Protein AF-A0A5Q0NNZ3-F1 (afdb_monomer_lite)

Sequence (132 aa):
MTRLRNQTVVTTSFPGACGDHTDVRWRQGDLNGSYGRAECQLRRTNGTCDVYNITLAMATIDAAARPIEQRTKTSCHELGHTVGVQHYSGNDFPGGDTAHSCLRSGEVTASWTNLTIYGQHHRTQHINPNFS

pLDDT: mean 79.1, std 15.61, range [34.34, 95.75]

Foldseek 3Di:
DDDCVVVPDAEQDDPDDDDQPALEDHHEDDDPPAQKDWDADDADPVRQGRHIYIYGPLVVLVPAPNNVLSVLLRVLQNVLVSLFDDPDDDPLDLVVCQQAASVDDDGDDPSHHNNNDHRPSCVPPGNPPPPD

Secondary structure (DSSP, 8-state):
---GGGT----SS-SS---TT-SEEEEE---TT-SEEEEEEEE-TTS-EEEEEEEE-HHHHHTSSSHHHHHHHHHHHHHHHHTT-----TT-S-TT-SSS-TT--S---TT---TTS--HHHIIIIISSS--

Structure (mmCIF, N/CA/C/O backbone):
data_AF-A0A5Q0NNZ3-F1
#
_entry.id   AF-A0A5Q0NNZ3-F1
#
loop_
_atom_site.group_PDB
_atom_site.id
_atom_site.type_symbol
_atom_site.label_atom_id
_atom_site.label_alt_id
_atom_site.label_comp_id
_atom_site.label_asym_id
_atom_site.label_entity_id
_atom_site.label_seq_id
_atom_site.pdbx_PDB_ins_code
_atom_site.Cartn_x
_atom_site.Cartn_y
_atom_site.Cartn_z
_atom_site.occupancy
_atom_site.B_iso_or_equiv
_atom_site.auth_seq_id
_atom_site.auth_comp_id
_atom_site.auth_asym_id
_atom_site.auth_atom_id
_atom_site.pdbx_PDB_model_num
ATOM 1 N N . MET A 1 1 ? 19.572 -10.626 15.147 1.00 44.56 1 MET A N 1
ATOM 2 C CA . MET A 1 1 ? 18.243 -10.048 14.845 1.00 44.56 1 MET A CA 1
ATOM 3 C C . MET A 1 1 ? 17.674 -10.722 13.612 1.00 44.56 1 MET A C 1
ATOM 5 O O . MET A 1 1 ? 18.310 -10.696 12.563 1.00 44.56 1 MET A O 1
ATOM 9 N N . THR A 1 2 ? 16.502 -11.333 13.734 1.00 41.91 2 THR A N 1
ATOM 10 C CA . THR A 1 2 ? 15.759 -11.896 12.602 1.00 41.91 2 THR A CA 1
ATOM 11 C C . THR A 1 2 ? 15.212 -10.741 11.764 1.00 41.91 2 THR A C 1
ATOM 13 O O . THR A 1 2 ? 14.590 -9.832 12.307 1.00 41.91 2 THR A O 1
ATOM 16 N N . ARG A 1 3 ? 15.469 -10.718 10.450 1.00 42.50 3 ARG A N 1
ATOM 17 C CA . ARG A 1 3 ? 14.871 -9.696 9.574 1.00 42.50 3 ARG A CA 1
ATOM 18 C C . ARG A 1 3 ? 13.354 -9.922 9.546 1.00 42.50 3 ARG A C 1
ATOM 20 O O . ARG A 1 3 ? 12.934 -11.009 9.157 1.00 42.50 3 ARG A O 1
ATOM 27 N N . LEU A 1 4 ? 12.559 -8.901 9.885 1.00 47.94 4 LEU A N 1
ATOM 28 C CA . LEU A 1 4 ? 11.083 -8.941 9.877 1.00 47.94 4 LEU A CA 1
ATOM 29 C C . LEU A 1 4 ? 10.502 -9.491 8.559 1.00 47.94 4 LEU A C 1
ATOM 31 O O . LEU A 1 4 ? 9.502 -10.197 8.573 1.00 47.94 4 LEU A O 1
ATOM 35 N N . ARG A 1 5 ? 11.195 -9.289 7.427 1.00 48.03 5 ARG A N 1
ATOM 36 C CA . ARG A 1 5 ? 10.827 -9.848 6.110 1.00 48.03 5 ARG A CA 1
ATOM 37 C C . ARG A 1 5 ? 10.681 -11.380 6.071 1.00 48.03 5 ARG A C 1
ATOM 39 O O . ARG A 1 5 ? 10.007 -11.887 5.188 1.00 48.03 5 ARG A O 1
ATOM 46 N N . ASN A 1 6 ? 11.336 -12.108 6.981 1.00 44.16 6 ASN A N 1
ATOM 47 C CA . ASN A 1 6 ? 11.232 -13.569 7.086 1.00 44.16 6 ASN A CA 1
ATOM 48 C C . ASN A 1 6 ? 10.097 -14.005 8.036 1.00 44.16 6 ASN A C 1
ATOM 50 O O . ASN A 1 6 ? 9.856 -15.198 8.176 1.00 44.16 6 ASN A O 1
ATOM 54 N N . GLN A 1 7 ? 9.445 -13.060 8.720 1.00 48.03 7 GLN A N 1
ATOM 55 C CA . GLN A 1 7 ? 8.351 -13.303 9.668 1.00 48.03 7 GLN A CA 1
ATOM 56 C C . GLN A 1 7 ? 6.990 -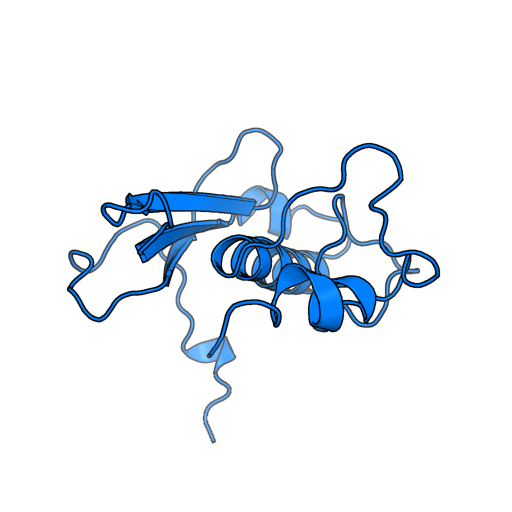12.874 9.108 1.00 48.03 7 GLN A C 1
ATOM 58 O O . GLN A 1 7 ? 5.963 -13.383 9.547 1.00 48.03 7 GLN A O 1
ATOM 63 N N . THR A 1 8 ? 6.959 -11.967 8.128 1.00 53.16 8 THR A N 1
ATOM 64 C CA . THR A 1 8 ? 5.716 -11.548 7.472 1.00 53.16 8 THR A CA 1
ATOM 65 C C . THR A 1 8 ? 5.271 -12.601 6.457 1.00 53.16 8 THR A C 1
ATOM 67 O O . THR A 1 8 ? 5.519 -12.483 5.257 1.00 53.16 8 THR A O 1
ATOM 70 N N . VAL A 1 9 ? 4.626 -13.662 6.939 1.00 55.75 9 VAL A N 1
ATOM 71 C CA . VAL A 1 9 ? 3.965 -14.643 6.073 1.00 55.75 9 VAL A CA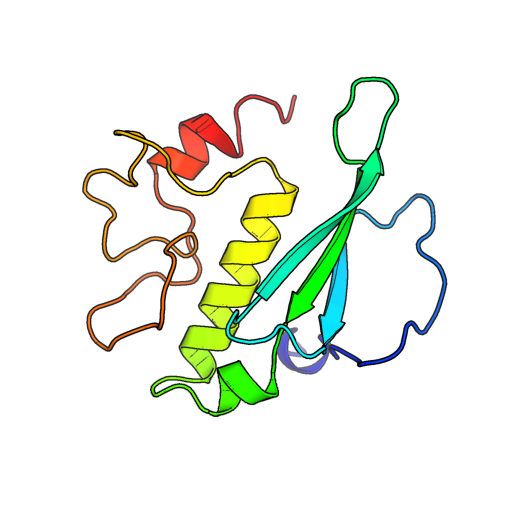 1
ATOM 72 C C . VAL A 1 9 ? 2.595 -14.085 5.695 1.00 55.75 9 VAL A C 1
ATOM 74 O O . VAL A 1 9 ? 1.667 -14.086 6.500 1.00 55.75 9 VAL A O 1
ATOM 77 N N . VAL A 1 10 ? 2.468 -13.580 4.469 1.00 61.50 10 VAL A N 1
ATOM 78 C CA . VAL A 1 10 ? 1.164 -13.244 3.889 1.00 61.50 10 VAL A CA 1
ATOM 79 C C . VAL A 1 10 ? 0.557 -14.547 3.377 1.00 61.50 10 VAL A C 1
ATOM 81 O O . VAL A 1 10 ? 1.175 -15.239 2.573 1.00 61.50 10 VAL A O 1
ATOM 84 N N . THR A 1 11 ? -0.623 -14.919 3.871 1.00 63.34 11 THR A N 1
ATOM 85 C CA . THR A 1 11 ? -1.271 -16.196 3.533 1.00 63.34 11 THR A CA 1
ATOM 86 C C . THR A 1 11 ? -2.583 -15.964 2.775 1.00 63.34 11 THR A C 1
ATOM 88 O O . THR A 1 11 ? -3.153 -14.871 2.812 1.00 63.34 11 THR A O 1
ATOM 91 N N . THR A 1 12 ? -3.056 -16.981 2.053 1.00 67.25 12 THR A N 1
ATOM 92 C CA . THR A 1 12 ? -4.370 -16.985 1.382 1.00 67.25 12 THR A CA 1
ATOM 93 C C . THR A 1 12 ? -5.522 -17.342 2.327 1.00 67.25 12 THR A C 1
ATOM 95 O O . THR A 1 12 ? -6.686 -17.192 1.965 1.00 67.25 12 THR A O 1
ATOM 98 N N . SER A 1 13 ? -5.210 -17.796 3.543 1.00 70.44 13 SER A N 1
ATOM 99 C CA . SER A 1 13 ? -6.164 -18.177 4.587 1.00 70.44 13 SER A CA 1
ATOM 100 C C . SER A 1 13 ? -6.014 -17.297 5.831 1.00 70.44 13 SER A C 1
ATOM 102 O O . SER A 1 13 ? -4.950 -16.731 6.096 1.00 70.44 13 SER A O 1
ATOM 104 N N . PHE A 1 14 ? -7.085 -17.164 6.610 1.00 70.56 14 PHE A N 1
ATOM 105 C CA . PHE A 1 14 ? -7.023 -16.470 7.891 1.00 70.56 14 PHE A CA 1
ATOM 106 C C . PHE A 1 14 ? -6.756 -17.490 9.001 1.00 70.56 14 PHE A C 1
ATOM 108 O O . PHE A 1 14 ? -7.612 -18.342 9.232 1.00 70.56 14 PHE A O 1
ATOM 115 N N . PRO A 1 15 ? -5.611 -17.417 9.707 1.00 67.50 15 PRO A N 1
ATOM 116 C CA . PRO A 1 15 ? -5.324 -18.335 10.810 1.00 67.50 15 PRO A CA 1
ATOM 117 C C . PRO A 1 15 ? -6.232 -18.097 12.031 1.00 67.50 15 PRO A C 1
ATOM 119 O O . PRO A 1 15 ? -6.263 -18.920 12.939 1.00 67.50 15 PRO A O 1
ATOM 122 N N . GLY A 1 16 ? -6.981 -16.988 12.053 1.00 71.12 16 GLY A N 1
ATOM 123 C CA . GLY A 1 16 ? -7.960 -16.649 13.080 1.00 71.12 16 GLY A CA 1
ATOM 124 C C . GLY A 1 16 ? -8.839 -15.462 12.674 1.00 71.12 16 GLY A C 1
ATOM 125 O O . GLY A 1 16 ? -8.596 -14.798 11.657 1.00 71.12 16 GLY A O 1
ATOM 126 N N . ALA A 1 17 ? -9.879 -15.202 13.468 1.00 71.12 17 ALA A N 1
ATOM 127 C CA . ALA A 1 17 ? -10.700 -14.001 13.336 1.00 71.12 17 ALA A CA 1
ATOM 128 C C . ALA A 1 17 ? -9.900 -12.745 13.730 1.00 71.12 17 ALA A C 1
ATOM 130 O O . ALA A 1 17 ? -8.976 -12.826 14.539 1.00 71.12 17 ALA A O 1
ATOM 131 N N . CYS A 1 18 ? -10.257 -11.584 13.170 1.00 71.38 18 CYS A N 1
ATOM 132 C CA . CYS A 1 18 ? -9.777 -10.310 13.706 1.00 71.38 18 CYS A CA 1
ATOM 133 C C . CYS A 1 18 ? -10.388 -10.124 15.099 1.00 71.38 18 CYS A C 1
ATOM 135 O O . CYS A 1 18 ? -11.606 -10.221 15.238 1.00 71.38 18 CYS A O 1
ATOM 137 N N . GLY A 1 19 ? -9.551 -9.893 16.107 1.00 69.50 19 GLY A N 1
ATOM 138 C CA . GLY A 1 19 ? -10.005 -9.464 17.431 1.00 69.50 19 GLY A CA 1
ATOM 139 C C . GLY A 1 19 ? -9.919 -7.948 17.581 1.00 69.50 19 GLY A C 1
ATOM 140 O O . GLY A 1 19 ? -9.388 -7.270 16.701 1.00 69.50 19 GLY A O 1
ATOM 141 N N . ASP A 1 20 ? -10.338 -7.445 18.740 1.00 71.19 20 ASP A N 1
ATOM 142 C CA . ASP A 1 20 ? -10.377 -6.012 19.090 1.00 71.19 20 ASP A CA 1
ATOM 143 C C . ASP A 1 20 ? -9.006 -5.307 19.042 1.00 71.19 20 ASP A C 1
ATOM 145 O O . ASP A 1 20 ? -8.916 -4.089 19.126 1.00 71.19 20 ASP A O 1
ATOM 149 N N . HIS A 1 21 ? -7.919 -6.068 18.905 1.00 78.56 21 HIS A N 1
ATOM 150 C CA . HIS A 1 21 ? -6.546 -5.565 18.799 1.00 78.56 21 HIS A CA 1
ATOM 151 C C . HIS A 1 21 ? -5.978 -5.634 17.371 1.00 78.56 21 HIS A C 1
ATOM 153 O O . HIS A 1 21 ? -4.764 -5.558 17.188 1.00 78.56 21 HIS A O 1
ATOM 159 N N . THR A 1 22 ? -6.816 -5.873 16.357 1.00 84.38 22 THR A N 1
ATOM 160 C CA . THR A 1 22 ? -6.373 -5.998 14.959 1.00 84.38 22 THR A CA 1
ATOM 161 C C . THR A 1 22 ? -6.747 -4.759 14.154 1.00 84.38 22 THR A C 1
ATOM 163 O O . THR A 1 22 ? -7.846 -4.703 13.620 1.00 84.38 22 THR A O 1
ATOM 166 N N . ASP A 1 23 ? -5.820 -3.820 13.970 1.00 86.31 23 ASP A N 1
ATOM 167 C CA . ASP A 1 23 ? -6.066 -2.651 13.105 1.00 86.31 23 ASP A CA 1
ATOM 168 C C . ASP A 1 23 ? -6.006 -3.023 11.612 1.00 86.31 23 ASP A C 1
ATOM 170 O O . ASP A 1 23 ? -6.800 -2.573 10.783 1.00 86.31 23 ASP A O 1
ATOM 174 N N . VAL A 1 24 ? -5.045 -3.882 11.249 1.00 90.00 24 VAL A N 1
ATOM 175 C CA . VAL A 1 24 ? -4.771 -4.267 9.860 1.00 90.00 24 VAL A CA 1
ATOM 176 C C . VAL A 1 24 ? -4.459 -5.753 9.765 1.00 90.00 24 VAL A C 1
ATOM 178 O O . VAL A 1 24 ? -3.570 -6.268 10.445 1.00 90.00 24 VAL A O 1
ATOM 181 N N . ARG A 1 25 ? -5.135 -6.437 8.840 1.00 89.44 25 ARG A N 1
ATOM 182 C CA . ARG A 1 25 ? -4.861 -7.830 8.482 1.00 89.44 25 ARG A CA 1
ATOM 183 C C . ARG A 1 25 ? -4.420 -7.945 7.030 1.00 89.44 25 ARG A C 1
ATOM 185 O O . ARG A 1 25 ? -5.116 -7.497 6.125 1.00 89.44 25 ARG A O 1
ATOM 192 N N . TRP A 1 26 ? -3.297 -8.618 6.806 1.00 91.12 26 TRP A N 1
ATOM 193 C CA . TRP A 1 26 ? -2.7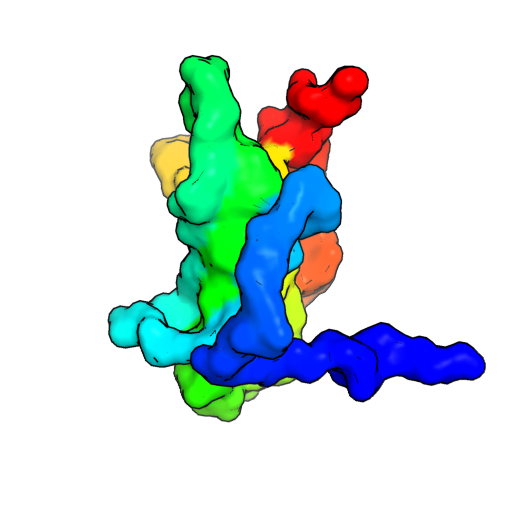41 -8.861 5.475 1.00 91.12 26 TRP A CA 1
ATOM 194 C C . TRP A 1 26 ? -3.162 -10.225 4.932 1.00 91.12 26 TRP A C 1
ATOM 196 O O . TRP A 1 26 ? -3.125 -11.224 5.652 1.00 91.12 26 TRP A O 1
ATOM 206 N N . ARG A 1 27 ? -3.502 -10.283 3.644 1.00 89.81 27 ARG A N 1
ATOM 207 C CA . ARG A 1 27 ? -3.713 -11.532 2.903 1.00 89.81 27 ARG A CA 1
ATOM 208 C C . ARG A 1 27 ? -3.216 -11.446 1.468 1.00 89.81 27 ARG A C 1
ATOM 210 O O . ARG A 1 27 ? -3.044 -10.363 0.912 1.00 89.81 27 ARG A O 1
ATOM 217 N N . GLN A 1 28 ? -3.058 -12.610 0.857 1.00 92.38 28 GLN A N 1
ATOM 218 C CA . GLN A 1 28 ? -2.837 -12.758 -0.575 1.00 92.38 28 GLN A CA 1
ATOM 219 C C . GLN A 1 28 ? -4.154 -13.133 -1.265 1.00 92.38 28 GLN A C 1
ATOM 221 O O . GLN A 1 28 ? -4.922 -13.935 -0.734 1.00 92.38 28 GLN A O 1
ATOM 226 N N . GLY A 1 29 ? -4.412 -12.579 -2.449 1.00 90.62 29 GLY A N 1
ATOM 227 C CA . GLY A 1 29 ? -5.583 -12.927 -3.260 1.00 90.62 29 GLY A CA 1
ATOM 228 C C . GLY A 1 29 ? -5.546 -12.286 -4.644 1.00 90.62 29 GLY A C 1
ATOM 229 O O . GLY A 1 29 ? -4.767 -11.367 -4.866 1.00 90.62 29 GLY A O 1
ATOM 230 N N . ASP A 1 30 ? -6.372 -12.769 -5.569 1.00 91.62 30 ASP A N 1
ATOM 231 C CA . ASP A 1 30 ? -6.503 -12.177 -6.905 1.00 91.62 30 ASP A CA 1
ATOM 232 C C . ASP A 1 30 ? -7.341 -10.887 -6.857 1.00 91.62 30 ASP A C 1
ATOM 234 O O . ASP A 1 30 ? -8.320 -10.793 -6.109 1.00 91.62 30 ASP A O 1
ATOM 238 N N . LEU A 1 31 ? -6.933 -9.882 -7.633 1.00 91.44 31 LEU A N 1
ATOM 239 C CA . LEU A 1 31 ? -7.530 -8.547 -7.678 1.00 91.44 31 LEU A CA 1
ATOM 240 C C . LEU A 1 31 ? -7.786 -8.035 -9.108 1.00 91.44 31 LEU A C 1
ATOM 242 O O . LEU A 1 31 ? -7.886 -6.822 -9.291 1.00 91.44 31 LEU A O 1
ATOM 246 N N . ASN A 1 32 ? -7.908 -8.915 -10.114 1.00 87.25 32 ASN A N 1
ATOM 247 C CA . ASN A 1 32 ? -8.343 -8.566 -11.481 1.00 87.25 32 ASN A CA 1
ATOM 248 C C . ASN A 1 32 ? -7.684 -7.281 -12.035 1.00 87.25 32 ASN A C 1
ATOM 250 O O . ASN A 1 32 ? -8.360 -6.324 -12.412 1.00 87.25 32 ASN A O 1
ATOM 254 N N . GLY A 1 33 ? -6.349 -7.246 -12.048 1.00 82.75 33 GLY A N 1
ATOM 255 C CA . GLY A 1 33 ? -5.564 -6.141 -12.618 1.00 82.75 33 GLY A CA 1
ATOM 256 C C . GLY A 1 33 ? -5.066 -5.087 -11.624 1.00 82.75 33 GLY A C 1
ATOM 257 O O . GLY A 1 33 ? -4.266 -4.238 -12.009 1.00 82.75 33 GLY A O 1
ATOM 258 N N . SER A 1 34 ? -5.461 -5.147 -10.349 1.00 92.06 34 SER A N 1
ATOM 259 C CA . SER A 1 34 ? -4.848 -4.325 -9.290 1.00 92.06 34 SER A CA 1
ATOM 260 C C . SER A 1 34 ? -3.712 -5.070 -8.580 1.00 92.06 34 SER A C 1
ATOM 262 O O . SER A 1 34 ? -3.746 -6.293 -8.462 1.00 92.06 34 SER A O 1
ATOM 264 N N . TYR A 1 35 ? -2.714 -4.344 -8.063 1.00 95.06 35 TYR A N 1
ATOM 265 C CA . TYR A 1 35 ? -1.637 -4.946 -7.257 1.00 95.06 35 TYR A CA 1
ATOM 266 C C . TYR A 1 35 ? -2.034 -5.151 -5.792 1.00 95.06 35 TYR A C 1
ATOM 268 O O . TYR A 1 35 ? -1.571 -6.091 -5.147 1.00 95.06 35 TYR A O 1
ATOM 276 N N . GLY A 1 36 ? -2.873 -4.267 -5.258 1.00 95.12 36 GLY A N 1
ATOM 277 C CA . GLY A 1 36 ? -3.266 -4.245 -3.858 1.00 95.12 36 GLY A CA 1
ATOM 278 C C . GLY A 1 36 ? -4.678 -3.701 -3.680 1.00 95.12 36 GLY A C 1
ATOM 279 O O . GLY A 1 36 ? -5.250 -3.118 -4.602 1.00 95.12 36 GLY A O 1
ATOM 280 N N . ARG A 1 37 ? -5.261 -3.974 -2.511 1.00 94.69 37 ARG A N 1
ATOM 281 C CA . ARG A 1 37 ? -6.537 -3.404 -2.072 1.00 94.69 37 ARG A CA 1
ATOM 282 C C . ARG A 1 37 ? -6.622 -3.374 -0.551 1.00 94.69 37 ARG A C 1
ATOM 284 O O . ARG A 1 37 ? -6.613 -4.441 0.069 1.00 94.69 37 ARG A O 1
ATOM 291 N N . ALA A 1 38 ? -6.816 -2.195 0.022 1.00 93.25 38 ALA A N 1
ATOM 292 C CA . ALA A 1 38 ? -7.277 -1.996 1.391 1.00 93.2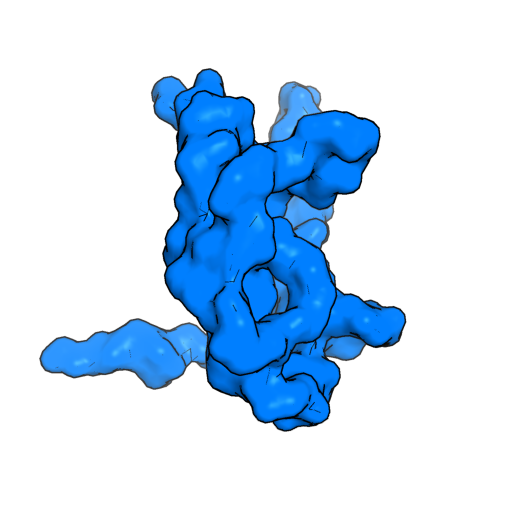5 38 ALA A CA 1
ATOM 293 C C . ALA A 1 38 ? -8.813 -1.909 1.445 1.00 93.25 38 ALA A C 1
ATOM 295 O O . ALA A 1 38 ? -9.432 -1.087 0.774 1.00 93.25 38 ALA A O 1
ATOM 296 N N . GLU A 1 39 ? -9.443 -2.761 2.251 1.00 91.81 39 GLU A N 1
ATOM 297 C CA . GLU A 1 39 ? -10.896 -2.824 2.405 1.00 91.81 39 GLU A CA 1
ATOM 298 C C . GLU A 1 39 ? -11.283 -2.724 3.879 1.00 91.81 39 GLU A C 1
ATOM 300 O O . GLU A 1 39 ? -10.849 -3.532 4.706 1.00 91.81 39 GLU A O 1
ATOM 305 N N . CYS A 1 40 ? -12.150 -1.766 4.196 1.00 89.50 40 CYS A N 1
ATOM 306 C CA . CYS A 1 40 ? -12.679 -1.612 5.541 1.00 89.50 40 CYS A CA 1
ATOM 307 C C . CYS A 1 40 ? -13.612 -2.771 5.914 1.00 89.50 40 CYS A C 1
ATOM 309 O O . CYS A 1 40 ? -14.608 -3.003 5.231 1.00 89.50 40 CYS A O 1
ATOM 311 N N . GLN A 1 41 ? -13.306 -3.467 7.007 1.00 89.19 41 GLN A N 1
ATOM 312 C CA . GLN A 1 41 ? -14.083 -4.604 7.509 1.00 89.19 41 GLN A CA 1
ATOM 313 C C . GLN A 1 41 ? -15.020 -4.213 8.643 1.00 89.19 41 GLN A C 1
ATOM 315 O O . GLN A 1 41 ? -16.150 -4.688 8.699 1.00 89.19 41 GLN A O 1
ATOM 320 N N . LEU A 1 42 ? -14.554 -3.338 9.533 1.00 85.75 42 LEU A N 1
ATOM 321 C CA . LEU A 1 42 ? -15.330 -2.847 10.663 1.00 85.75 42 LEU A CA 1
ATOM 322 C C . LEU A 1 42 ? -15.281 -1.327 10.663 1.00 85.75 42 LEU A C 1
ATOM 324 O O . LEU A 1 42 ? -14.201 -0.746 10.634 1.00 85.75 42 LEU A O 1
ATOM 328 N N . ARG A 1 43 ? -16.448 -0.685 10.687 1.00 86.62 43 ARG A N 1
ATOM 329 C CA . ARG A 1 43 ? -16.566 0.767 10.845 1.00 86.62 43 ARG A CA 1
ATOM 330 C C . ARG A 1 43 ? -17.034 1.092 12.255 1.00 86.62 43 ARG A C 1
ATOM 332 O O . ARG A 1 43 ? -17.954 0.453 12.760 1.00 86.62 43 ARG A O 1
ATOM 339 N N . ARG A 1 44 ? -16.437 2.119 12.852 1.00 83.19 44 ARG A N 1
ATOM 340 C CA . ARG A 1 44 ? -16.929 2.758 14.074 1.00 83.19 44 ARG A CA 1
ATOM 341 C C . ARG A 1 44 ? -18.204 3.547 13.772 1.00 83.19 44 ARG A C 1
ATOM 343 O O . ARG A 1 44 ? -18.479 3.907 12.626 1.00 83.19 44 ARG A O 1
ATOM 350 N N . THR A 1 45 ? -18.952 3.894 14.817 1.00 84.56 45 THR A N 1
ATOM 351 C CA . THR A 1 45 ? -20.211 4.658 14.725 1.00 84.56 45 THR A CA 1
ATOM 352 C C . THR A 1 45 ? -20.057 6.006 14.012 1.00 84.56 45 THR A C 1
ATOM 354 O O . THR A 1 45 ? -20.973 6.455 13.334 1.00 84.56 45 THR A O 1
ATOM 357 N N . ASN A 1 46 ? -18.888 6.642 14.118 1.00 82.00 46 ASN A N 1
ATOM 358 C CA . ASN A 1 46 ? -18.572 7.904 13.438 1.00 82.00 46 ASN A CA 1
ATOM 359 C C . ASN A 1 46 ? -18.226 7.737 11.938 1.00 82.00 46 ASN A C 1
ATOM 361 O O . ASN A 1 46 ? -17.786 8.693 11.306 1.00 82.00 46 ASN A O 1
ATOM 365 N N . GLY A 1 47 ? -18.355 6.530 11.377 1.00 79.06 47 GLY A N 1
ATOM 366 C CA . GLY A 1 47 ? -18.063 6.226 9.974 1.00 79.06 47 GLY A CA 1
ATOM 367 C C . GLY A 1 47 ? -16.588 5.959 9.658 1.00 79.06 47 GLY A C 1
ATOM 368 O O . GLY A 1 47 ? -16.287 5.505 8.552 1.00 79.06 47 GLY A O 1
ATOM 369 N N . THR A 1 48 ? -15.673 6.181 10.610 1.00 82.06 48 THR A N 1
ATOM 370 C CA . THR A 1 48 ? -14.254 5.827 10.447 1.00 82.06 48 THR A CA 1
ATOM 371 C C . THR A 1 48 ? -14.073 4.316 10.455 1.00 82.06 48 THR A C 1
ATOM 373 O O . THR A 1 48 ? -14.790 3.593 11.147 1.00 82.06 48 THR A O 1
ATOM 376 N N . CYS A 1 49 ? -13.130 3.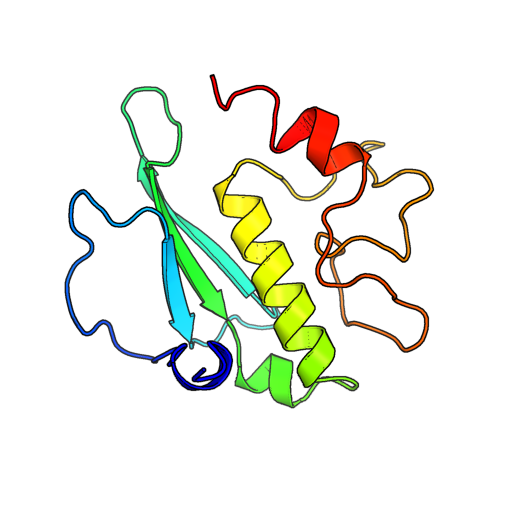820 9.662 1.00 84.88 49 CYS A N 1
ATOM 377 C CA . CYS A 1 49 ? -12.804 2.407 9.700 1.00 84.88 49 CYS A CA 1
ATOM 378 C C . CYS A 1 49 ? -11.932 2.082 10.916 1.00 84.88 49 CYS A C 1
ATOM 380 O O . CYS A 1 49 ? -10.985 2.809 11.201 1.00 84.88 49 CYS A O 1
ATOM 382 N N . ASP A 1 50 ? -12.256 0.985 11.585 1.00 84.19 50 ASP A N 1
ATOM 383 C CA . ASP A 1 50 ? -11.539 0.444 12.738 1.00 84.19 50 ASP A CA 1
ATOM 384 C C . ASP A 1 50 ? -10.577 -0.673 12.322 1.00 84.19 50 ASP A C 1
ATOM 386 O O . ASP A 1 50 ? -9.424 -0.699 12.730 1.00 84.19 50 ASP A O 1
ATOM 390 N N . VAL A 1 51 ? -11.044 -1.571 11.445 1.00 88.44 51 VAL A N 1
ATOM 391 C CA . VAL A 1 51 ? -10.298 -2.762 11.023 1.00 88.44 51 VAL A CA 1
ATOM 392 C C . VAL A 1 51 ? -10.244 -2.839 9.507 1.00 88.44 51 VAL A C 1
ATOM 394 O O . VAL A 1 51 ? -11.285 -2.848 8.842 1.00 88.44 51 VAL A O 1
ATOM 397 N N . TYR A 1 52 ? -9.040 -2.986 8.958 1.00 90.38 52 TYR A N 1
ATOM 398 C CA . TYR A 1 52 ? -8.815 -3.157 7.524 1.00 90.38 52 TYR A CA 1
ATOM 399 C C . TYR A 1 52 ? -8.331 -4.563 7.167 1.00 90.38 52 TYR A C 1
ATOM 401 O O . TYR A 1 52 ? -7.461 -5.136 7.822 1.00 90.38 52 TYR A O 1
ATOM 409 N N . ASN A 1 53 ? -8.826 -5.083 6.043 1.00 92.06 53 ASN A N 1
ATOM 410 C CA . ASN A 1 53 ? -8.164 -6.160 5.313 1.00 92.06 53 ASN A CA 1
ATOM 411 C C . ASN A 1 53 ? -7.370 -5.558 4.158 1.00 9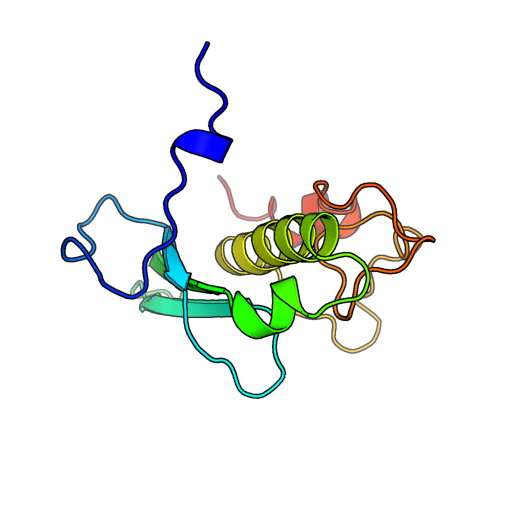2.06 53 ASN A C 1
ATOM 413 O O . ASN A 1 53 ? -7.953 -4.950 3.262 1.00 92.06 53 ASN A O 1
ATOM 417 N N . ILE A 1 54 ? -6.070 -5.818 4.117 1.00 94.19 54 ILE A N 1
ATOM 418 C CA . ILE A 1 54 ? -5.241 -5.539 2.952 1.00 94.19 54 ILE A CA 1
ATOM 419 C C . ILE A 1 54 ? -5.008 -6.832 2.181 1.00 94.19 54 ILE A C 1
ATOM 421 O O . ILE A 1 54 ? -4.545 -7.834 2.725 1.00 94.19 54 ILE A O 1
ATOM 425 N N . THR A 1 55 ? -5.329 -6.806 0.892 1.00 95.00 55 THR A N 1
ATOM 426 C CA . THR A 1 55 ? -5.070 -7.898 -0.047 1.00 95.00 55 THR A CA 1
ATOM 427 C C . THR A 1 55 ? -3.946 -7.497 -0.988 1.00 95.00 55 THR A C 1
ATOM 429 O O . THR A 1 55 ? -4.017 -6.424 -1.577 1.00 95.00 55 THR A O 1
ATOM 432 N N . LEU A 1 56 ? -2.943 -8.358 -1.157 1.00 95.56 56 LEU A N 1
ATOM 433 C CA . LEU A 1 56 ? -1.905 -8.215 -2.177 1.00 95.56 56 LEU A CA 1
ATOM 434 C C . LEU A 1 56 ? -2.086 -9.277 -3.266 1.00 95.56 56 LEU A C 1
ATOM 436 O O . LEU A 1 56 ? -2.159 -10.476 -2.973 1.00 95.56 56 LEU A O 1
ATOM 440 N N . ALA A 1 57 ? -2.113 -8.841 -4.523 1.00 95.50 57 ALA A N 1
ATOM 441 C CA . ALA A 1 57 ? -2.138 -9.717 -5.686 1.00 95.50 57 ALA A CA 1
ATOM 442 C C . ALA A 1 57 ? -0.725 -10.191 -6.019 1.00 95.50 57 ALA A C 1
ATOM 444 O O . ALA A 1 57 ? -0.092 -9.716 -6.958 1.00 95.50 57 ALA A O 1
ATOM 445 N N . MET A 1 58 ? -0.217 -11.128 -5.214 1.00 93.69 58 MET A N 1
ATOM 446 C CA . MET A 1 58 ? 1.172 -11.587 -5.306 1.00 93.69 58 MET A CA 1
ATOM 447 C C . MET A 1 58 ? 1.534 -12.137 -6.688 1.00 93.69 58 MET A C 1
ATOM 449 O O . MET A 1 58 ? 2.613 -11.831 -7.169 1.00 93.69 58 MET A O 1
ATOM 453 N N . ALA A 1 59 ? 0.625 -12.846 -7.368 1.00 93.25 59 ALA A N 1
ATOM 454 C CA . ALA A 1 59 ? 0.867 -13.325 -8.732 1.00 93.25 59 ALA A CA 1
ATOM 455 C C . ALA A 1 59 ? 1.098 -12.168 -9.725 1.00 93.25 59 ALA A C 1
ATOM 457 O O . ALA A 1 59 ? 2.036 -12.206 -10.514 1.00 93.25 59 ALA A O 1
ATOM 458 N N . THR A 1 60 ? 0.287 -11.110 -9.641 1.00 95.19 60 THR A N 1
ATOM 459 C CA . THR A 1 60 ? 0.433 -9.896 -10.459 1.00 95.19 60 THR A CA 1
ATOM 460 C C . THR A 1 60 ? 1.695 -9.115 -10.093 1.00 95.19 60 THR A C 1
ATOM 462 O O . THR A 1 60 ? 2.397 -8.622 -10.969 1.00 95.19 60 THR A O 1
ATOM 465 N N . ILE A 1 61 ? 2.004 -9.005 -8.797 1.00 94.94 61 ILE A N 1
ATOM 466 C CA . ILE A 1 61 ? 3.208 -8.326 -8.295 1.00 94.94 61 ILE A CA 1
ATOM 467 C C . ILE A 1 61 ? 4.475 -9.052 -8.753 1.00 94.94 61 ILE A C 1
ATOM 469 O O . ILE A 1 61 ? 5.418 -8.402 -9.194 1.00 94.94 61 ILE A O 1
ATOM 473 N N . ASP A 1 62 ? 4.502 -10.379 -8.655 1.00 95.00 62 ASP A N 1
ATOM 474 C CA . ASP A 1 62 ? 5.665 -11.193 -9.008 1.00 95.00 62 ASP A CA 1
ATOM 475 C C . ASP A 1 62 ? 5.897 -11.235 -10.531 1.00 95.00 62 ASP A C 1
ATOM 477 O O . ASP A 1 62 ? 7.019 -11.484 -10.967 1.00 95.00 62 ASP A O 1
ATOM 481 N N . ALA A 1 63 ? 4.869 -10.925 -11.330 1.00 95.00 63 ALA A N 1
ATOM 482 C CA . ALA A 1 63 ? 4.956 -10.753 -12.781 1.00 95.00 63 ALA A CA 1
ATOM 483 C C . ALA A 1 63 ? 5.357 -9.330 -13.232 1.00 95.00 63 ALA A C 1
ATOM 485 O O . ALA A 1 63 ? 5.597 -9.121 -14.421 1.00 95.00 63 ALA A O 1
ATOM 486 N N . ALA A 1 64 ? 5.424 -8.351 -12.321 1.00 94.94 64 ALA A N 1
ATOM 487 C CA . ALA A 1 64 ? 5.816 -6.979 -12.651 1.00 94.94 64 ALA A CA 1
ATOM 488 C C . ALA A 1 64 ? 7.299 -6.891 -13.050 1.00 94.94 64 ALA A C 1
ATOM 490 O O . ALA A 1 64 ? 8.118 -7.714 -12.636 1.00 94.94 64 ALA A O 1
ATOM 491 N N . ALA A 1 65 ? 7.688 -5.833 -13.770 1.00 95.75 65 ALA A N 1
ATOM 492 C CA . ALA A 1 65 ? 9.080 -5.645 -14.195 1.00 95.75 65 ALA A CA 1
ATOM 493 C C . ALA A 1 65 ? 10.069 -5.513 -13.016 1.00 95.75 65 ALA A C 1
ATOM 495 O O . ALA A 1 65 ? 11.266 -5.770 -13.164 1.00 95.75 65 ALA A O 1
ATOM 496 N N . ARG A 1 66 ? 9.579 -5.083 -11.846 1.00 94.94 66 ARG A N 1
ATOM 497 C CA . ARG A 1 66 ? 10.360 -4.860 -10.618 1.00 94.94 66 ARG A CA 1
ATOM 498 C C . ARG A 1 66 ? 9.622 -5.421 -9.397 1.00 94.94 66 ARG A C 1
ATOM 500 O O . ARG A 1 66 ? 9.068 -4.652 -8.613 1.00 94.94 66 ARG A O 1
ATOM 507 N N . PRO A 1 67 ? 9.558 -6.750 -9.222 1.00 94.25 67 PRO A N 1
ATOM 508 C CA . PRO A 1 67 ? 8.610 -7.381 -8.302 1.00 94.25 67 PRO A CA 1
ATOM 509 C C . PRO A 1 67 ? 8.880 -7.061 -6.824 1.00 94.25 67 PRO A C 1
ATOM 511 O O . PRO A 1 67 ? 7.944 -6.881 -6.045 1.00 94.25 67 PRO A O 1
ATOM 514 N N . ILE A 1 68 ? 10.147 -6.929 -6.413 1.00 92.81 68 ILE A N 1
ATOM 515 C CA . ILE A 1 68 ? 10.509 -6.614 -5.018 1.00 92.81 68 ILE A CA 1
ATOM 516 C C . ILE A 1 68 ? 10.088 -5.185 -4.668 1.00 92.81 68 ILE A C 1
ATOM 518 O O . ILE A 1 68 ? 9.487 -4.932 -3.617 1.00 92.81 68 ILE A O 1
ATOM 522 N N . GLU A 1 69 ? 10.385 -4.244 -5.552 1.00 93.38 69 GLU A N 1
ATOM 523 C CA . GLU A 1 69 ? 10.018 -2.847 -5.402 1.00 93.38 69 GLU A CA 1
ATOM 524 C C . GLU A 1 69 ? 8.509 -2.649 -5.523 1.00 93.38 69 GLU A C 1
ATOM 526 O O . GLU A 1 69 ? 7.929 -1.922 -4.719 1.00 93.38 69 GLU A O 1
ATOM 531 N N . GLN A 1 70 ? 7.860 -3.352 -6.454 1.00 94.25 70 GLN A N 1
ATOM 532 C CA . GLN A 1 70 ? 6.410 -3.347 -6.608 1.00 94.25 70 GLN A CA 1
ATOM 533 C C . GLN A 1 70 ? 5.727 -3.856 -5.342 1.00 94.25 70 GLN A C 1
ATOM 535 O O . GLN A 1 70 ? 4.785 -3.221 -4.870 1.00 94.25 70 GLN A O 1
ATOM 540 N N . ARG A 1 71 ? 6.217 -4.956 -4.757 1.00 94.00 71 ARG A N 1
ATOM 541 C CA . ARG A 1 71 ? 5.721 -5.486 -3.481 1.00 94.00 71 ARG A CA 1
ATOM 542 C C . ARG A 1 71 ? 5.868 -4.456 -2.370 1.00 94.00 71 ARG A C 1
ATOM 544 O O . ARG A 1 71 ? 4.892 -4.137 -1.705 1.00 94.00 71 ARG A O 1
ATOM 551 N N . THR A 1 72 ? 7.067 -3.897 -2.218 1.00 92.19 72 THR A N 1
ATOM 552 C CA . THR A 1 72 ? 7.384 -2.898 -1.187 1.00 92.19 72 THR A CA 1
ATOM 553 C C . THR A 1 72 ? 6.475 -1.675 -1.297 1.00 92.19 72 THR A C 1
ATOM 555 O O . THR A 1 72 ? 5.838 -1.278 -0.320 1.00 92.19 72 THR A O 1
ATOM 558 N N . LYS A 1 73 ? 6.367 -1.123 -2.509 1.00 91.88 73 LYS A N 1
ATOM 559 C CA . LYS A 1 73 ? 5.534 0.036 -2.806 1.00 91.88 73 LYS A CA 1
ATOM 560 C C . LYS A 1 73 ? 4.068 -0.277 -2.556 1.00 91.88 73 LYS A C 1
ATOM 562 O O . LYS A 1 73 ? 3.416 0.472 -1.850 1.00 91.88 73 LYS A O 1
ATOM 567 N N . THR A 1 74 ? 3.554 -1.382 -3.096 1.00 93.88 74 THR A N 1
ATOM 568 C CA . THR A 1 74 ? 2.138 -1.758 -2.953 1.00 93.88 74 THR A CA 1
ATOM 569 C C . THR A 1 74 ? 1.776 -1.984 -1.487 1.00 93.88 74 THR A C 1
ATOM 571 O O . THR A 1 74 ? 0.759 -1.479 -1.036 1.00 93.88 74 THR A O 1
ATOM 574 N N . SER A 1 75 ? 2.622 -2.655 -0.701 1.00 93.69 75 SER A N 1
ATOM 575 C CA . SER A 1 75 ? 2.390 -2.788 0.741 1.00 93.69 75 SER A CA 1
ATOM 576 C C . SER A 1 75 ? 2.327 -1.424 1.439 1.00 93.69 75 SER A C 1
ATOM 578 O O . SER A 1 75 ? 1.398 -1.165 2.194 1.00 93.69 75 SER A O 1
ATOM 580 N N . CYS A 1 76 ? 3.267 -0.520 1.170 1.00 90.94 76 CYS A N 1
ATOM 581 C CA . CYS A 1 76 ? 3.232 0.821 1.764 1.00 90.94 76 CYS A CA 1
ATOM 582 C C . CYS A 1 76 ? 2.007 1.631 1.296 1.00 90.94 76 CYS A C 1
ATOM 584 O O . CYS A 1 76 ? 1.371 2.309 2.098 1.00 90.94 76 CYS A O 1
ATOM 586 N N . HIS A 1 77 ? 1.632 1.490 0.022 1.00 92.25 77 HIS A N 1
ATOM 587 C CA . HIS A 1 77 ? 0.463 2.119 -0.588 1.00 92.25 77 HIS A CA 1
ATOM 588 C C . HIS A 1 77 ? -0.830 1.724 0.129 1.00 92.25 77 HIS A C 1
ATOM 590 O O . HIS A 1 77 ? -1.571 2.581 0.609 1.00 92.25 77 HIS A O 1
ATOM 596 N N . GLU A 1 78 ? -1.078 0.419 0.245 1.00 93.88 78 GLU A N 1
ATOM 597 C CA . GLU A 1 78 ? -2.301 -0.092 0.863 1.00 93.88 78 GLU A CA 1
ATOM 598 C C . GLU A 1 78 ? -2.352 0.176 2.371 1.00 93.88 78 GLU A C 1
ATOM 600 O O . GLU A 1 78 ? -3.431 0.410 2.909 1.00 93.88 78 GLU A O 1
ATOM 605 N N . LEU A 1 79 ? -1.207 0.190 3.064 1.00 92.19 79 LEU A N 1
ATOM 606 C CA . LEU A 1 79 ? -1.161 0.600 4.470 1.00 92.19 79 LEU A CA 1
ATOM 607 C C . LEU A 1 79 ? -1.504 2.087 4.630 1.00 92.19 79 LEU A C 1
ATOM 609 O O . LEU A 1 79 ? -2.203 2.463 5.564 1.00 92.19 79 LEU A O 1
ATOM 613 N N . GLY A 1 80 ? -1.075 2.939 3.699 1.00 88.75 80 GLY A N 1
ATOM 614 C CA . GLY A 1 80 ? -1.454 4.351 3.694 1.00 88.75 80 GLY A CA 1
ATOM 615 C C . GLY A 1 80 ? -2.967 4.563 3.638 1.00 88.75 80 GLY A C 1
ATOM 616 O O . GLY A 1 80 ? -3.498 5.438 4.324 1.00 88.75 80 GLY A O 1
ATOM 617 N N . HIS A 1 81 ? -3.683 3.719 2.892 1.00 87.44 81 HIS A N 1
ATOM 618 C CA . HIS A 1 81 ? -5.144 3.756 2.854 1.00 87.44 81 HIS A CA 1
ATOM 619 C C . HIS A 1 81 ? -5.795 3.485 4.215 1.00 87.44 81 HIS A C 1
ATOM 621 O O . HIS A 1 81 ? -6.854 4.047 4.498 1.00 87.44 81 HIS A O 1
ATOM 627 N N . THR A 1 82 ? -5.169 2.691 5.090 1.00 88.06 82 THR A N 1
ATOM 628 C CA . THR A 1 82 ? -5.754 2.376 6.405 1.00 88.06 82 THR A CA 1
ATOM 629 C C . THR A 1 82 ? -5.700 3.551 7.373 1.00 88.06 82 THR A C 1
ATOM 631 O O . THR A 1 82 ? -6.514 3.633 8.288 1.00 88.06 82 THR A O 1
ATOM 634 N N . VAL A 1 83 ? -4.774 4.483 7.152 1.00 84.12 83 VAL A N 1
ATOM 635 C CA . VAL A 1 83 ? -4.610 5.706 7.952 1.00 84.12 83 VAL A CA 1
ATOM 636 C C . VAL A 1 83 ? -5.208 6.938 7.266 1.00 84.12 83 VAL A C 1
ATOM 638 O O . VAL A 1 83 ? -4.839 8.065 7.574 1.00 84.12 83 VAL A O 1
ATOM 641 N N . GLY A 1 84 ? -6.149 6.728 6.340 1.00 77.25 84 GLY A N 1
ATOM 642 C CA . GLY A 1 84 ? -6.983 7.791 5.776 1.00 77.25 84 GLY A CA 1
ATOM 643 C C . GLY A 1 84 ? -6.455 8.438 4.498 1.00 77.25 84 GLY A C 1
ATOM 644 O O . GLY A 1 84 ? -7.120 9.327 3.970 1.00 77.25 84 GLY A O 1
ATOM 645 N N . VAL A 1 85 ? -5.318 7.993 3.951 1.00 80.56 85 VAL A N 1
ATOM 646 C CA . VAL A 1 85 ? -4.853 8.514 2.660 1.00 80.56 85 VAL A CA 1
ATOM 647 C C . VAL A 1 85 ? -5.753 7.984 1.545 1.00 80.56 85 VAL A C 1
ATOM 649 O O . VAL A 1 85 ? -6.034 6.790 1.491 1.00 80.56 85 VAL A O 1
ATOM 652 N N . GLN A 1 86 ? -6.201 8.839 0.631 1.00 76.75 86 GLN A N 1
ATOM 653 C CA . GLN A 1 86 ? -7.033 8.439 -0.508 1.00 76.75 86 GLN A CA 1
ATOM 654 C C . GLN A 1 86 ? -6.267 8.563 -1.824 1.00 76.75 86 GLN A C 1
ATOM 656 O O . GLN A 1 86 ? -5.232 9.225 -1.897 1.00 76.75 86 GLN A O 1
ATOM 661 N N . HIS A 1 87 ? -6.753 7.888 -2.873 1.00 75.25 87 HIS A N 1
ATOM 662 C CA . HIS A 1 87 ? -6.271 8.197 -4.216 1.00 75.25 87 HIS A CA 1
ATOM 663 C C . HIS A 1 87 ? -6.642 9.634 -4.548 1.00 75.25 87 HIS A C 1
ATOM 665 O O . HIS A 1 87 ? -7.750 10.096 -4.290 1.00 75.25 87 HIS A O 1
ATOM 671 N N . TYR A 1 88 ? -5.687 10.302 -5.160 1.00 66.19 88 TYR A N 1
ATOM 672 C CA . TYR A 1 88 ? -5.813 11.656 -5.640 1.00 66.19 88 TYR A CA 1
ATOM 673 C C . TYR A 1 88 ? -7.021 11.854 -6.550 1.00 66.19 88 TYR A C 1
ATOM 675 O O . TYR A 1 88 ? -7.275 11.061 -7.460 1.00 66.19 88 TYR A O 1
ATOM 683 N N . SER A 1 89 ? -7.726 12.960 -6.329 1.00 56.91 89 SER A N 1
ATOM 684 C CA . SER A 1 89 ? -8.739 13.483 -7.241 1.00 56.91 89 SER A CA 1
ATOM 685 C C . SER A 1 89 ? -8.462 14.966 -7.499 1.00 56.91 89 SER A C 1
ATOM 687 O O . SER A 1 89 ? -8.021 15.693 -6.609 1.00 56.91 89 SER A O 1
ATOM 689 N N . GLY A 1 90 ? -8.681 15.438 -8.728 1.00 56.28 90 GLY A N 1
ATOM 690 C CA . GLY A 1 90 ? -8.421 16.843 -9.068 1.00 56.28 90 GLY A CA 1
ATOM 691 C C . GLY A 1 90 ? -6.946 17.226 -8.898 1.00 56.28 90 GLY A C 1
ATOM 692 O O . GLY A 1 90 ? -6.100 16.547 -9.450 1.00 56.28 90 GLY A O 1
ATOM 693 N N . ASN A 1 91 ? -6.645 18.304 -8.160 1.00 51.22 91 ASN A N 1
ATOM 694 C CA . ASN A 1 91 ? -5.284 18.839 -7.947 1.00 51.22 91 ASN A CA 1
ATOM 695 C C . ASN A 1 91 ? -4.591 18.322 -6.673 1.00 51.22 91 ASN A C 1
ATOM 697 O O . ASN A 1 91 ? -3.498 18.783 -6.339 1.00 51.22 91 ASN A O 1
ATOM 701 N N . ASP A 1 92 ? -5.224 17.406 -5.943 1.00 54.41 92 ASP A N 1
ATOM 702 C CA . ASP A 1 92 ? -4.639 16.752 -4.777 1.00 54.41 92 ASP A CA 1
ATOM 703 C C . ASP A 1 92 ? -3.610 15.741 -5.279 1.00 54.41 92 ASP A C 1
ATOM 705 O O . ASP A 1 92 ? -3.899 14.574 -5.287 1.00 54.41 92 ASP A O 1
ATOM 709 N N . PHE A 1 93 ? -2.478 16.158 -5.841 1.00 59.59 93 PHE A N 1
ATOM 710 C CA . PHE A 1 93 ? -1.389 15.278 -6.289 1.00 59.59 93 PHE A CA 1
ATOM 711 C C . PHE A 1 93 ? -0.203 15.432 -5.326 1.00 59.59 93 PHE A C 1
ATOM 713 O O . PHE A 1 93 ? -0.162 16.413 -4.584 1.00 59.59 93 PHE A O 1
ATOM 720 N N . PRO A 1 94 ? 0.830 14.565 -5.350 1.00 57.59 94 PRO A N 1
ATOM 721 C CA . PRO A 1 94 ? 1.968 14.665 -4.430 1.00 57.59 94 PRO A CA 1
ATOM 722 C C . PRO A 1 94 ? 2.821 15.941 -4.597 1.00 57.59 94 PRO A C 1
ATOM 724 O O . PRO A 1 94 ? 3.918 16.020 -4.048 1.00 57.59 94 PRO A O 1
ATOM 727 N N . GLY A 1 95 ? 2.391 16.931 -5.384 1.00 60.66 95 GLY A N 1
ATOM 728 C CA . GLY A 1 95 ? 3.215 18.065 -5.782 1.00 60.66 95 GLY A CA 1
ATOM 729 C C . GLY A 1 95 ? 4.524 17.584 -6.416 1.00 60.66 95 GLY A C 1
ATOM 730 O O . GLY A 1 95 ? 4.519 16.685 -7.253 1.00 60.66 95 GLY A O 1
ATOM 731 N N . GLY A 1 96 ? 5.657 18.148 -5.983 1.00 57.78 96 GLY A N 1
ATOM 732 C CA . GLY A 1 96 ? 7.009 17.791 -6.445 1.00 57.78 96 GLY A CA 1
ATOM 733 C C . GLY A 1 96 ? 7.513 16.396 -6.036 1.00 57.78 96 GLY A C 1
ATOM 734 O O . GLY A 1 96 ? 8.661 16.059 -6.312 1.00 57.78 96 GLY A O 1
ATOM 735 N N . ASP A 1 97 ? 6.677 15.577 -5.396 1.00 62.34 97 ASP A N 1
ATOM 736 C CA . ASP A 1 97 ? 7.016 14.245 -4.882 1.00 62.34 97 ASP A CA 1
ATOM 737 C C . ASP A 1 97 ? 6.599 13.109 -5.848 1.00 62.34 97 ASP A C 1
ATOM 739 O O . ASP A 1 97 ? 6.272 11.985 -5.466 1.00 62.34 97 ASP A O 1
ATOM 743 N N . THR A 1 98 ? 6.572 13.396 -7.152 1.00 60.50 98 THR A N 1
ATOM 744 C CA . THR A 1 98 ? 6.052 12.465 -8.171 1.00 60.50 98 THR A CA 1
ATOM 745 C C . THR A 1 98 ? 6.865 11.177 -8.299 1.00 60.50 98 THR A C 1
ATOM 747 O O . THR A 1 98 ? 6.332 10.168 -8.755 1.00 60.50 98 THR A O 1
ATOM 750 N N . ALA A 1 99 ? 8.135 11.171 -7.891 1.00 63.19 99 ALA A N 1
ATOM 751 C CA . ALA A 1 99 ? 8.998 9.991 -7.928 1.00 63.19 99 ALA A CA 1
ATOM 752 C C . ALA A 1 99 ? 9.292 9.370 -6.553 1.00 63.19 99 ALA A C 1
ATOM 754 O O . ALA A 1 99 ? 9.786 8.246 -6.544 1.00 63.19 99 ALA A O 1
ATOM 755 N N . HIS A 1 100 ? 8.987 10.047 -5.432 1.00 69.56 100 HIS A N 1
ATOM 756 C CA . HIS A 1 100 ? 9.546 9.714 -4.110 1.00 69.56 100 HIS A CA 1
ATOM 757 C C . HIS A 1 100 ? 8.510 9.316 -3.041 1.00 69.56 100 HIS A C 1
ATOM 759 O O . HIS A 1 100 ? 8.809 9.352 -1.847 1.00 69.56 100 HIS A O 1
ATOM 765 N N . SER A 1 101 ? 7.317 8.877 -3.458 1.00 81.06 101 SER A N 1
ATOM 766 C CA . SER A 1 101 ? 6.235 8.494 -2.548 1.00 81.06 101 SER A CA 1
ATOM 767 C C . SER A 1 101 ? 5.762 7.060 -2.772 1.00 81.06 101 SER A C 1
ATOM 769 O O . SER A 1 101 ? 5.429 6.657 -3.889 1.00 81.06 101 SER A O 1
ATOM 771 N N . CYS A 1 102 ? 5.635 6.302 -1.684 1.00 85.25 102 CYS A N 1
ATOM 772 C CA . CYS A 1 102 ? 5.095 4.947 -1.724 1.00 85.25 102 CYS A CA 1
ATOM 773 C C . CYS A 1 102 ? 3.587 4.883 -2.038 1.00 85.25 102 CYS A C 1
ATOM 775 O O . CYS A 1 102 ? 3.087 3.828 -2.409 1.00 85.25 102 CYS A O 1
ATOM 777 N N . LEU A 1 103 ? 2.891 6.024 -1.954 1.00 84.75 103 LEU A N 1
ATOM 778 C CA . LEU A 1 103 ? 1.466 6.225 -2.268 1.00 84.75 103 LEU A CA 1
ATOM 779 C C . LEU A 1 103 ? 1.172 6.393 -3.768 1.00 84.75 103 LEU A C 1
ATOM 781 O O . LEU A 1 103 ? 0.068 6.758 -4.172 1.00 84.75 103 LEU A O 1
ATOM 785 N N . ARG A 1 104 ? 2.184 6.209 -4.617 1.00 83.56 104 ARG A N 1
ATOM 786 C CA . ARG A 1 104 ? 2.041 6.381 -6.057 1.00 83.56 104 ARG A CA 1
ATOM 787 C C . ARG A 1 104 ? 1.328 5.181 -6.692 1.00 83.56 104 ARG A C 1
ATOM 789 O O . ARG A 1 104 ? 1.806 4.042 -6.645 1.00 83.56 104 ARG A O 1
ATOM 796 N N . SER A 1 105 ? 0.233 5.456 -7.396 1.00 85.06 105 SER A N 1
ATOM 797 C CA . SER A 1 105 ? -0.456 4.464 -8.226 1.00 85.06 105 SER A CA 1
ATOM 798 C C . SER A 1 105 ? 0.367 4.051 -9.452 1.00 85.06 105 SER A C 1
ATOM 800 O O . SER A 1 105 ? 1.136 4.838 -10.005 1.00 85.06 105 SER A O 1
ATOM 802 N N . GLY A 1 106 ? 0.166 2.809 -9.898 1.00 87.69 106 GLY A N 1
ATOM 803 C CA . GLY A 1 106 ? 0.801 2.243 -11.094 1.00 87.69 106 GLY A CA 1
ATOM 804 C C . GLY A 1 106 ? 1.960 1.288 -10.805 1.00 87.69 106 GLY A C 1
ATOM 805 O O . GLY A 1 106 ? 2.282 1.005 -9.647 1.00 87.69 106 GLY A O 1
ATOM 806 N N . GLU A 1 107 ? 2.557 0.761 -11.871 1.00 91.44 107 GLU A N 1
ATOM 807 C CA . GLU A 1 107 ? 3.721 -0.122 -11.787 1.00 91.44 107 GLU A CA 1
ATOM 808 C C . GLU A 1 107 ? 4.996 0.676 -11.489 1.00 91.44 107 GLU A C 1
ATOM 810 O O . GLU A 1 107 ? 5.233 1.742 -12.065 1.00 91.44 107 GLU A O 1
ATOM 815 N N . VAL A 1 108 ? 5.827 0.158 -10.586 1.00 90.94 108 VAL A N 1
ATOM 816 C CA . VAL A 1 108 ? 7.120 0.745 -10.248 1.00 90.94 108 VAL A CA 1
ATOM 817 C C . VAL A 1 108 ? 8.060 0.652 -11.448 1.00 90.94 108 VAL A C 1
ATOM 819 O O . VAL A 1 108 ? 8.317 -0.422 -11.984 1.00 90.94 108 VAL A O 1
ATOM 822 N N . THR A 1 109 ? 8.656 1.785 -11.812 1.00 90.31 109 THR A N 1
ATOM 823 C CA . THR A 1 109 ? 9.667 1.864 -12.878 1.00 90.31 109 THR A CA 1
ATOM 824 C C . THR A 1 109 ? 11.048 2.178 -12.303 1.00 90.31 109 THR A C 1
ATOM 826 O O . THR A 1 109 ? 11.176 2.542 -11.135 1.00 90.31 109 THR A O 1
ATOM 829 N N . ALA A 1 110 ? 12.097 2.077 -13.125 1.00 89.06 110 ALA A N 1
ATOM 830 C CA . ALA A 1 110 ? 13.475 2.347 -12.701 1.00 89.06 110 ALA A CA 1
ATOM 831 C C . ALA A 1 110 ? 13.731 3.793 -12.228 1.00 89.06 110 ALA A C 1
ATOM 833 O O . ALA A 1 110 ? 14.727 4.034 -11.556 1.00 89.06 110 ALA A O 1
ATOM 834 N N . SER A 1 111 ? 12.858 4.745 -12.573 1.00 86.31 111 SER A N 1
ATOM 835 C CA . SER A 1 111 ? 12.974 6.146 -12.151 1.00 86.31 111 SER A CA 1
ATOM 836 C C . SER A 1 111 ? 12.310 6.444 -10.808 1.00 86.31 111 SER A C 1
ATOM 838 O O . SER A 1 111 ? 12.436 7.560 -10.309 1.00 86.31 111 SER A O 1
ATOM 840 N N . TRP A 1 112 ? 11.575 5.488 -10.230 1.00 87.25 112 TRP A N 1
ATOM 841 C CA . TRP A 1 112 ? 10.950 5.688 -8.927 1.00 87.25 112 TRP A CA 1
ATOM 842 C C . TRP A 1 112 ? 11.960 5.406 -7.821 1.00 87.25 112 TRP A C 1
ATOM 844 O O . TRP A 1 112 ? 12.733 4.449 -7.876 1.00 87.25 112 TRP A O 1
ATOM 854 N N . THR A 1 113 ? 11.908 6.216 -6.781 1.00 82.31 113 THR A N 1
ATOM 855 C CA . THR A 1 113 ? 12.822 6.187 -5.639 1.00 82.31 113 THR A CA 1
ATOM 856 C C . THR A 1 113 ? 12.000 6.313 -4.353 1.00 82.31 113 THR A C 1
ATOM 858 O O . THR A 1 113 ? 10.798 6.552 -4.391 1.00 82.31 113 THR A O 1
ATOM 861 N N . ASN A 1 114 ? 12.607 6.080 -3.185 1.00 83.00 114 ASN A N 1
ATOM 862 C CA . ASN A 1 114 ? 11.950 6.258 -1.876 1.00 83.00 114 ASN A CA 1
ATOM 863 C C . ASN A 1 114 ? 10.580 5.556 -1.720 1.00 83.00 114 ASN A C 1
ATOM 865 O O . ASN A 1 114 ? 9.669 6.053 -1.063 1.00 83.00 114 ASN A O 1
ATOM 869 N N . LEU A 1 115 ? 10.458 4.341 -2.263 1.00 84.94 115 LEU A N 1
ATOM 870 C CA . LEU A 1 115 ? 9.228 3.532 -2.315 1.00 84.94 115 LEU A CA 1
ATOM 871 C C . LEU A 1 115 ? 8.683 3.058 -0.955 1.00 84.94 115 LEU A C 1
ATOM 873 O O . LEU A 1 115 ? 7.711 2.311 -0.907 1.00 84.94 115 LEU A O 1
ATOM 877 N N . THR A 1 116 ? 9.319 3.453 0.143 1.00 85.25 116 THR A N 1
ATOM 878 C CA . THR A 1 116 ? 8.933 3.135 1.526 1.00 85.25 116 THR A CA 1
ATOM 879 C C . THR A 1 116 ? 8.541 4.377 2.321 1.00 85.25 116 THR A C 1
ATOM 881 O O . THR A 1 116 ? 8.321 4.285 3.526 1.00 85.25 116 THR A O 1
ATOM 884 N N . ILE A 1 117 ? 8.534 5.551 1.689 1.00 83.69 117 ILE A N 1
ATOM 885 C CA . ILE A 1 117 ? 8.323 6.829 2.361 1.00 83.69 117 ILE A CA 1
ATOM 886 C C . ILE A 1 117 ? 7.020 7.432 1.848 1.00 83.69 117 ILE A C 1
ATOM 888 O O . ILE A 1 117 ? 6.786 7.512 0.645 1.00 83.69 117 ILE A O 1
ATOM 892 N N . TYR A 1 118 ? 6.166 7.877 2.765 1.00 82.50 118 TYR A N 1
ATOM 893 C CA . TYR A 1 118 ? 5.046 8.739 2.411 1.00 82.50 118 TYR A CA 1
ATOM 894 C C . TYR A 1 118 ? 5.579 10.126 2.069 1.00 82.50 118 TYR A C 1
ATOM 896 O O . TYR A 1 118 ? 6.298 10.726 2.880 1.00 82.50 118 TYR A O 1
ATOM 904 N N . GLY A 1 119 ? 5.213 10.629 0.891 1.00 79.38 119 GLY A N 1
ATOM 905 C CA . GLY A 1 119 ? 5.588 11.978 0.486 1.00 79.38 119 GLY A CA 1
ATOM 906 C C . GLY A 1 119 ? 5.135 13.053 1.479 1.00 79.38 119 GLY A C 1
ATOM 907 O O . GLY A 1 119 ? 4.189 12.840 2.246 1.00 79.38 119 GLY A O 1
ATOM 908 N N . GLN A 1 120 ? 5.807 14.210 1.480 1.00 79.12 120 GLN A N 1
ATOM 909 C CA . GLN A 1 120 ? 5.600 15.261 2.497 1.00 79.12 120 GLN A CA 1
ATOM 910 C C . GLN A 1 120 ? 4.122 15.652 2.638 1.00 79.12 120 GLN A C 1
ATOM 912 O O . GLN A 1 120 ? 3.612 15.711 3.754 1.00 79.12 120 GLN A O 1
ATOM 917 N N . HIS A 1 121 ? 3.442 15.834 1.504 1.00 78.50 121 HIS A N 1
ATOM 918 C CA . HIS A 1 121 ? 2.010 16.124 1.409 1.00 78.50 121 HIS A CA 1
ATOM 919 C C . HIS A 1 121 ? 1.144 15.143 2.215 1.00 78.50 121 HIS A C 1
ATOM 921 O O . HIS A 1 121 ? 0.364 15.556 3.070 1.00 78.50 121 HIS A O 1
ATOM 927 N N . HIS A 1 122 ? 1.348 13.834 2.025 1.00 78.69 122 HIS A N 1
ATOM 928 C CA . HIS A 1 122 ? 0.630 12.787 2.760 1.00 78.69 122 HIS A CA 1
ATOM 929 C C . HIS A 1 122 ? 0.886 12.837 4.254 1.00 78.69 122 HIS A C 1
ATOM 931 O O . HIS A 1 122 ? -0.044 12.714 5.049 1.00 78.69 122 HIS A O 1
ATOM 937 N N . ARG A 1 123 ? 2.148 13.030 4.643 1.00 79.75 123 ARG A N 1
ATOM 938 C CA . ARG A 1 123 ? 2.518 13.067 6.057 1.00 79.75 123 ARG A CA 1
ATOM 939 C C . ARG A 1 123 ? 1.852 14.227 6.779 1.00 79.75 123 ARG A C 1
ATOM 941 O O . ARG A 1 123 ? 1.387 14.035 7.891 1.00 79.75 123 ARG A O 1
ATOM 948 N N . THR A 1 124 ? 1.800 15.409 6.172 1.00 78.12 124 THR A N 1
ATOM 949 C CA . THR A 1 124 ? 1.290 16.606 6.854 1.00 78.12 124 THR A CA 1
ATOM 950 C C . THR A 1 124 ? -0.217 16.786 6.738 1.00 78.12 124 THR A C 1
ATOM 952 O O . THR A 1 124 ? -0.808 17.355 7.646 1.00 78.12 124 THR A O 1
ATOM 955 N N . GLN A 1 125 ? -0.835 16.344 5.638 1.00 75.50 125 GLN A N 1
ATOM 956 C CA . GLN A 1 125 ? -2.248 16.637 5.364 1.00 75.50 125 GLN A CA 1
ATOM 957 C C . GLN A 1 125 ? -3.181 15.442 5.562 1.00 75.50 125 GLN A C 1
ATOM 959 O O . GLN A 1 125 ? -4.364 15.652 5.794 1.00 75.50 125 GLN A O 1
ATOM 964 N N . HIS A 1 126 ? -2.667 14.209 5.488 1.00 75.38 126 HIS A N 1
ATOM 965 C CA . HIS A 1 126 ? -3.515 13.013 5.401 1.00 75.38 126 HIS A CA 1
ATOM 966 C C . HIS A 1 126 ? -3.292 12.023 6.548 1.00 75.38 126 HIS A C 1
ATOM 968 O O . HIS A 1 126 ? -4.253 11.588 7.169 1.00 75.38 126 HIS A O 1
ATOM 974 N N . ILE A 1 127 ? -2.037 11.703 6.878 1.00 76.12 127 ILE A N 1
ATOM 975 C CA . ILE A 1 127 ? -1.699 10.717 7.925 1.00 76.12 127 ILE A CA 1
ATOM 976 C C . ILE A 1 127 ? -1.733 11.339 9.328 1.00 76.12 127 ILE A C 1
ATOM 978 O O . ILE A 1 127 ? -2.040 10.656 10.299 1.00 76.12 127 ILE A O 1
ATOM 982 N N . ASN A 1 128 ? -1.426 12.634 9.444 1.00 59.91 128 ASN A N 1
ATOM 983 C CA . ASN A 1 128 ? -1.208 13.303 10.727 1.00 59.91 128 ASN A CA 1
ATOM 984 C C . ASN A 1 128 ? -2.209 14.406 11.156 1.00 59.91 128 ASN A C 1
ATOM 986 O O . ASN A 1 128 ? -1.910 15.080 12.138 1.00 59.91 128 ASN A O 1
ATOM 990 N N . PRO A 1 129 ? -3.376 14.650 10.519 1.00 52.31 129 PRO A N 1
ATOM 991 C CA . PRO A 1 129 ? -4.333 15.613 11.071 1.00 52.31 129 PRO A CA 1
ATOM 992 C C . PRO A 1 129 ? -5.202 15.039 12.209 1.00 52.31 129 PRO A C 1
ATOM 994 O O . PRO A 1 129 ? -5.809 15.822 12.928 1.00 52.31 129 PRO A O 1
ATOM 997 N N . ASN A 1 130 ? -5.268 13.707 12.386 1.00 42.66 130 ASN A N 1
ATOM 998 C CA . ASN A 1 130 ? -6.232 13.045 13.288 1.00 42.66 130 ASN A CA 1
ATOM 999 C C . ASN A 1 130 ? -5.633 11.979 14.238 1.00 42.66 130 ASN A C 1
ATOM 1001 O O . ASN A 1 130 ? -6.389 11.263 14.892 1.00 42.66 130 ASN A O 1
ATOM 1005 N N . PHE A 1 131 ? -4.304 11.846 14.329 1.00 39.50 131 PHE A N 1
ATOM 1006 C CA . PHE A 1 131 ? -3.657 11.111 15.428 1.00 39.50 131 PHE A CA 1
ATOM 1007 C C . PHE A 1 131 ? -3.424 12.091 16.588 1.00 39.50 131 PHE A C 1
ATOM 1009 O O . PHE A 1 131 ? -2.338 12.650 16.733 1.00 39.50 131 PHE A O 1
ATOM 1016 N N . SER A 1 132 ? -4.480 12.349 17.362 1.00 34.34 132 SER A N 1
ATOM 1017 C CA . SER A 1 132 ? -4.432 13.066 18.645 1.00 34.34 132 SER A CA 1
ATOM 1018 C C . SER A 1 132 ? -4.599 12.097 19.803 1.00 34.34 132 SER A C 1
ATOM 1020 O O . SER A 1 132 ? -5.577 11.316 19.723 1.00 34.34 132 SER A O 1
#

Radius of gyration: 15.25 Å; chains: 1; bounding box: 38×37×33 Å